Protein AF-A0A371J5F1-F1 (afdb_monomer_lite)

Foldseek 3Di:
DDDDDPPPPDDDDDDDDDPDPVVVVVVVVVVVVCVVCPPQPCPPDVDFPQNVLVCCLVVPVVVPHDPVSSVVSVCCCVPQPCVQRRRHRPSRDDPVSVVVSVVVVVVVVVVVD

Organism: NCBI:txid2020949

pLDDT: mean 80.45, std 16.7, range [37.47, 97.44]

Structure (mmCIF, N/CA/C/O backbone):
data_AF-A0A371J5F1-F1
#
_entry.id   AF-A0A371J5F1-F1
#
loop_
_atom_site.group_PDB
_atom_site.id
_atom_site.type_symbol
_atom_site.label_atom_id
_atom_site.label_alt_id
_atom_site.label_comp_id
_atom_site.label_asym_id
_atom_site.label_entity_id
_atom_site.label_seq_id
_atom_site.pdbx_PDB_ins_code
_atom_site.Cartn_x
_atom_site.Cartn_y
_atom_site.Cartn_z
_atom_site.occupancy
_atom_site.B_iso_or_equiv
_atom_site.auth_seq_id
_atom_site.auth_comp_id
_atom_site.auth_asym_id
_atom_site.auth_atom_id
_atom_site.pdbx_PDB_model_num
ATOM 1 N N . MET A 1 1 ? -18.152 26.440 -22.012 1.00 37.47 1 MET A N 1
ATOM 2 C CA . MET A 1 1 ? -17.496 25.583 -21.006 1.00 37.47 1 MET A CA 1
ATOM 3 C C . MET A 1 1 ? -16.525 24.686 -21.740 1.00 37.47 1 MET A C 1
ATOM 5 O O . MET A 1 1 ? -16.934 23.726 -22.381 1.00 37.47 1 MET A O 1
ATOM 9 N N . ASP A 1 2 ? -15.268 25.104 -21.724 1.00 39.53 2 ASP A N 1
ATOM 10 C CA . ASP A 1 2 ? -14.112 24.441 -22.309 1.00 39.53 2 ASP A CA 1
ATOM 11 C C . ASP A 1 2 ? -13.824 23.081 -21.668 1.00 39.53 2 ASP A C 1
ATOM 13 O O . ASP A 1 2 ? -13.670 22.977 -20.453 1.00 39.53 2 ASP A O 1
ATOM 17 N N . LEU A 1 3 ? -13.646 22.059 -22.505 1.00 44.03 3 LEU A N 1
ATOM 18 C CA . LEU A 1 3 ? -12.831 20.889 -22.186 1.00 44.03 3 LEU A CA 1
ATOM 19 C C . LEU A 1 3 ? -11.864 20.688 -23.357 1.00 44.03 3 LEU A C 1
ATOM 21 O O . LEU A 1 3 ? -12.248 20.268 -24.447 1.00 44.03 3 LEU A O 1
ATOM 25 N N . GLY A 1 4 ? -10.616 21.106 -23.136 1.00 42.94 4 GLY A N 1
ATOM 26 C CA . GLY A 1 4 ? -9.581 21.266 -24.151 1.00 42.94 4 GLY A CA 1
ATOM 27 C C . GLY A 1 4 ? -9.213 19.974 -24.880 1.00 42.94 4 GLY A C 1
ATOM 28 O O . GLY A 1 4 ? -8.826 18.972 -24.282 1.00 42.94 4 GLY A O 1
ATOM 29 N N . ILE A 1 5 ? -9.258 20.035 -26.209 1.00 50.25 5 ILE A N 1
ATOM 30 C CA . ILE A 1 5 ? -8.676 19.031 -27.096 1.00 50.25 5 ILE A CA 1
ATOM 31 C C . ILE A 1 5 ? -7.166 19.273 -27.105 1.00 50.25 5 ILE A C 1
ATOM 33 O O . ILE A 1 5 ? -6.676 20.188 -27.766 1.00 50.25 5 ILE A O 1
ATOM 37 N N . ILE A 1 6 ? -6.404 18.453 -26.382 1.00 50.75 6 ILE A N 1
ATOM 38 C CA . ILE A 1 6 ? -4.949 18.429 -26.539 1.00 50.75 6 ILE A CA 1
ATOM 39 C C . ILE A 1 6 ? -4.675 17.823 -27.920 1.00 50.75 6 ILE A C 1
ATOM 41 O O . ILE A 1 6 ? -4.682 16.606 -28.102 1.00 50.75 6 ILE A O 1
ATOM 45 N N . ALA A 1 7 ? -4.477 18.682 -28.917 1.00 50.38 7 ALA A N 1
ATOM 46 C CA . ALA A 1 7 ? -4.158 18.313 -30.289 1.00 50.38 7 ALA A CA 1
ATOM 47 C C . ALA A 1 7 ? -2.732 17.734 -30.396 1.00 50.38 7 ALA A C 1
ATOM 49 O O . ALA A 1 7 ? -1.850 18.309 -31.033 1.00 50.38 7 ALA A O 1
ATOM 50 N N . VAL A 1 8 ? -2.480 16.570 -29.794 1.00 54.94 8 VAL A N 1
ATOM 51 C CA . VAL A 1 8 ? -1.264 15.797 -30.066 1.00 54.94 8 VAL A CA 1
ATOM 52 C C . VAL A 1 8 ? -1.442 15.125 -31.426 1.00 54.94 8 VAL A C 1
ATOM 54 O O . VAL A 1 8 ? -1.982 14.023 -31.539 1.00 54.94 8 VAL A O 1
ATOM 57 N N . LYS A 1 9 ? -1.007 15.792 -32.500 1.00 55.66 9 LYS A N 1
ATOM 58 C CA . LYS A 1 9 ? -0.910 15.168 -33.829 1.00 55.66 9 LYS A CA 1
ATOM 59 C C . LYS A 1 9 ? 0.029 13.959 -33.727 1.00 55.66 9 LYS A C 1
ATOM 61 O O . LYS A 1 9 ? 1.226 14.116 -33.497 1.00 55.66 9 LYS A O 1
ATOM 66 N N . ARG A 1 10 ? -0.503 12.740 -33.887 1.00 57.19 10 ARG A N 1
ATOM 67 C CA . ARG A 1 10 ? 0.299 11.504 -33.896 1.00 57.19 10 ARG A CA 1
ATOM 68 C C . ARG A 1 10 ? 1.329 11.578 -35.026 1.00 57.19 10 ARG A C 1
ATOM 70 O O . ARG A 1 10 ? 0.968 11.559 -36.200 1.00 57.19 10 ARG A O 1
ATOM 77 N N . LYS A 1 11 ? 2.614 11.642 -34.680 1.00 59.03 11 LYS A N 1
ATOM 78 C CA . LYS A 1 11 ? 3.714 11.600 -35.649 1.00 59.03 11 LYS A CA 1
ATOM 79 C C . LYS A 1 11 ? 3.974 10.135 -36.015 1.00 59.03 11 LYS A C 1
ATOM 81 O O . LYS A 1 11 ? 4.490 9.382 -35.192 1.00 59.03 11 LYS A O 1
ATOM 86 N N . ARG A 1 12 ? 3.579 9.700 -37.219 1.00 56.19 12 ARG A N 1
ATOM 87 C CA . ARG A 1 12 ? 3.974 8.378 -37.740 1.00 56.19 12 ARG A CA 1
ATOM 88 C C . ARG A 1 12 ? 5.471 8.418 -38.045 1.00 56.19 12 ARG A C 1
ATOM 90 O O . ARG A 1 12 ? 5.911 9.243 -38.837 1.00 56.19 12 ARG A O 1
ATOM 97 N N . ILE A 1 13 ? 6.237 7.541 -37.407 1.00 62.38 13 ILE A N 1
ATOM 98 C CA . ILE A 1 13 ? 7.658 7.336 -37.694 1.00 62.38 13 ILE A CA 1
ATOM 99 C C . ILE A 1 13 ? 7.770 5.947 -38.319 1.00 62.38 13 ILE A C 1
ATOM 101 O O . ILE A 1 13 ? 7.522 4.950 -37.645 1.00 62.38 13 ILE A O 1
ATOM 105 N N . SER A 1 14 ? 8.099 5.880 -39.607 1.00 59.25 14 SER A N 1
ATOM 106 C CA . SER A 1 14 ? 8.407 4.633 -40.313 1.00 59.25 14 SER A CA 1
ATOM 107 C C . SER A 1 14 ? 9.920 4.441 -40.361 1.00 59.25 14 SER A C 1
ATOM 109 O O . SER A 1 14 ? 10.639 5.354 -40.763 1.00 59.25 14 SER A O 1
ATOM 111 N N . LYS A 1 15 ? 10.409 3.265 -39.956 1.00 68.31 15 LYS A N 1
ATOM 112 C CA . LYS A 1 15 ? 11.812 2.868 -40.135 1.00 68.31 15 LYS A CA 1
ATOM 113 C C . LYS A 1 15 ? 11.927 1.962 -41.363 1.00 68.31 15 LYS A C 1
ATOM 115 O O . LYS A 1 15 ? 11.125 1.046 -41.514 1.00 68.31 15 LYS A O 1
ATOM 120 N N . SER A 1 16 ? 12.920 2.213 -42.209 1.00 62.41 16 SER A N 1
ATOM 121 C CA . SER A 1 16 ? 13.259 1.421 -43.400 1.00 62.41 16 SER A CA 1
ATOM 122 C C . SER A 1 16 ? 14.764 1.126 -43.408 1.00 62.41 16 SER A C 1
ATOM 124 O O . SER A 1 16 ? 15.526 1.911 -42.849 1.00 62.41 16 SER A O 1
ATOM 126 N N . GLY A 1 17 ? 15.192 0.018 -44.026 1.00 71.31 17 GLY A N 1
ATOM 127 C CA . GLY A 1 17 ? 16.610 -0.388 -44.090 1.00 71.31 17 GLY A CA 1
ATOM 128 C C . GLY A 1 17 ? 16.947 -1.752 -43.470 1.00 71.31 17 GLY A C 1
ATOM 129 O O . GLY A 1 17 ? 18.104 -2.002 -43.155 1.00 71.31 17 GLY A O 1
ATOM 130 N N . PHE A 1 18 ? 15.960 -2.630 -43.267 1.00 71.62 18 PHE A N 1
ATOM 131 C CA . PHE A 1 18 ? 16.189 -3.999 -42.787 1.00 71.62 18 PHE A CA 1
ATOM 132 C C . PHE A 1 18 ? 16.624 -4.915 -43.941 1.00 71.62 18 PHE A C 1
ATOM 134 O O . PHE A 1 18 ? 16.059 -4.824 -45.030 1.00 71.62 18 PHE A O 1
ATOM 141 N N . LEU A 1 19 ? 17.599 -5.803 -43.699 1.00 72.69 19 LEU A N 1
ATOM 142 C CA . LEU A 1 19 ? 18.121 -6.730 -44.715 1.00 72.69 19 LEU A CA 1
ATOM 143 C C . LEU A 1 19 ? 17.075 -7.749 -45.182 1.00 72.69 19 LEU A C 1
ATOM 145 O O . LEU A 1 19 ? 17.077 -8.139 -46.348 1.00 72.69 19 LEU A O 1
ATOM 149 N N . THR A 1 20 ? 16.174 -8.176 -44.295 1.00 82.19 20 THR A N 1
ATOM 150 C CA . THR A 1 20 ? 15.131 -9.150 -44.629 1.00 82.19 20 THR A CA 1
ATOM 151 C C . THR A 1 20 ? 13.762 -8.750 -44.084 1.00 82.19 20 THR A C 1
ATOM 153 O O . THR A 1 20 ? 13.633 -8.011 -43.105 1.00 82.19 20 THR A O 1
ATOM 156 N N . LYS A 1 21 ? 12.702 -9.284 -44.707 1.00 78.81 21 LYS A N 1
ATOM 157 C CA . LYS A 1 21 ? 11.315 -9.105 -44.248 1.00 78.81 21 LYS A CA 1
ATOM 158 C C . LYS A 1 21 ? 11.117 -9.604 -42.807 1.00 78.81 21 LYS A C 1
ATOM 160 O O . LYS A 1 21 ? 10.434 -8.941 -42.035 1.00 78.81 21 LYS A O 1
ATOM 165 N N . LYS A 1 22 ? 11.763 -10.717 -42.433 1.00 80.50 22 LYS A N 1
ATOM 166 C CA . LYS A 1 22 ? 11.708 -11.277 -41.070 1.00 80.50 22 LYS A CA 1
ATOM 167 C C . LYS A 1 22 ? 12.307 -10.324 -40.037 1.00 80.50 22 LYS A C 1
ATOM 169 O O . LYS A 1 22 ? 11.714 -10.132 -38.982 1.00 80.50 22 LYS A O 1
ATOM 174 N N . ASP A 1 23 ? 13.423 -9.671 -40.354 1.00 74.88 23 ASP A N 1
ATOM 175 C CA . ASP A 1 23 ? 14.047 -8.707 -39.437 1.00 74.88 23 ASP A CA 1
ATOM 176 C C . ASP A 1 23 ? 13.163 -7.477 -39.212 1.00 74.88 23 ASP A C 1
ATOM 178 O O . ASP A 1 23 ? 13.096 -6.948 -38.103 1.00 74.88 23 ASP A O 1
ATOM 182 N N . CYS A 1 24 ? 12.435 -7.050 -40.249 1.00 79.50 24 CYS A N 1
ATOM 183 C CA . CYS A 1 24 ? 11.448 -5.978 -40.137 1.00 79.50 24 CYS A CA 1
ATOM 184 C C . CYS A 1 24 ? 10.304 -6.364 -39.185 1.00 79.50 24 CYS A C 1
ATOM 186 O O . CYS A 1 24 ? 9.947 -5.586 -38.300 1.00 79.50 24 CYS A O 1
ATOM 188 N N . GLU A 1 25 ? 9.766 -7.577 -39.325 1.00 81.38 25 GLU A N 1
ATOM 189 C CA . GLU A 1 25 ? 8.693 -8.098 -38.468 1.00 81.38 25 GLU A CA 1
ATOM 190 C C . GLU A 1 25 ? 9.154 -8.224 -37.006 1.00 81.38 25 GLU A C 1
ATOM 192 O O . GLU A 1 25 ? 8.467 -7.761 -36.093 1.00 81.38 25 GLU A O 1
ATOM 197 N N . VAL A 1 26 ? 10.358 -8.754 -36.770 1.00 82.31 26 VAL A N 1
ATOM 198 C CA . VAL A 1 26 ? 10.946 -8.849 -35.424 1.00 82.31 26 VAL A CA 1
ATOM 199 C C . VAL A 1 26 ? 11.155 -7.461 -34.815 1.00 82.31 26 VAL A C 1
ATOM 201 O O . VAL A 1 26 ? 10.746 -7.219 -33.677 1.00 82.31 26 VAL A O 1
ATOM 204 N N . ALA A 1 27 ? 11.727 -6.518 -35.566 1.00 78.69 27 ALA A N 1
ATOM 205 C CA . ALA A 1 27 ? 11.931 -5.148 -35.102 1.00 78.69 27 ALA A CA 1
ATOM 206 C C . ALA A 1 27 ? 10.604 -4.413 -34.841 1.00 78.69 27 ALA A C 1
ATOM 208 O O . ALA A 1 27 ? 10.518 -3.603 -33.912 1.00 78.69 27 ALA A O 1
ATOM 209 N N . GLN A 1 28 ? 9.557 -4.699 -35.620 1.00 76.75 28 GLN A N 1
ATOM 210 C CA . GLN A 1 28 ? 8.211 -4.166 -35.411 1.00 76.75 28 GLN A CA 1
ATOM 211 C C . GLN A 1 28 ? 7.615 -4.676 -34.096 1.00 76.75 28 GLN A C 1
ATOM 213 O O . GLN A 1 28 ? 7.171 -3.866 -33.277 1.00 76.75 28 GLN A O 1
ATOM 218 N N . VAL A 1 29 ? 7.656 -5.990 -33.861 1.00 80.31 29 VAL A N 1
ATOM 219 C CA . VAL A 1 29 ? 7.176 -6.612 -32.616 1.00 80.31 29 VAL A CA 1
ATOM 220 C C . VAL A 1 29 ? 7.958 -6.082 -31.415 1.00 80.31 29 VAL A C 1
ATOM 222 O O . VAL A 1 29 ? 7.359 -5.642 -30.436 1.00 80.31 29 VAL A O 1
ATOM 225 N N . GLN A 1 30 ? 9.286 -6.019 -31.505 1.00 77.38 30 GLN A N 1
ATOM 226 C CA . GLN A 1 30 ? 10.127 -5.450 -30.450 1.00 77.38 30 GLN A CA 1
ATOM 227 C C . GLN A 1 30 ? 9.827 -3.969 -30.204 1.00 77.38 30 GLN A C 1
ATOM 229 O O . GLN A 1 30 ? 9.831 -3.529 -29.060 1.00 77.38 30 GLN A O 1
ATOM 234 N N . THR A 1 31 ? 9.548 -3.177 -31.242 1.00 73.31 31 THR A N 1
ATOM 235 C CA . THR A 1 31 ? 9.193 -1.756 -31.088 1.00 73.31 31 THR A CA 1
ATOM 236 C C . THR A 1 31 ? 7.835 -1.589 -30.412 1.00 73.31 31 THR A C 1
ATOM 238 O O . THR A 1 31 ? 7.698 -0.709 -29.568 1.00 73.31 31 THR A O 1
ATOM 241 N N . LEU A 1 32 ? 6.855 -2.440 -30.730 1.00 72.50 32 LEU A N 1
ATOM 242 C CA . LEU A 1 32 ? 5.549 -2.483 -30.061 1.00 72.50 32 LEU A CA 1
ATOM 243 C C . LEU A 1 32 ? 5.689 -2.870 -28.588 1.00 72.50 32 LEU A C 1
ATOM 245 O O . LEU A 1 32 ? 5.159 -2.179 -27.722 1.00 72.50 32 LEU A O 1
ATOM 249 N N . VAL A 1 33 ? 6.459 -3.920 -28.298 1.00 74.25 33 VAL A N 1
ATOM 250 C CA . VAL A 1 33 ? 6.777 -4.344 -26.928 1.00 74.25 33 VAL A CA 1
ATOM 251 C C . VAL A 1 33 ? 7.469 -3.209 -26.177 1.00 74.25 33 VAL A C 1
ATOM 253 O O . VAL A 1 33 ? 6.996 -2.791 -25.128 1.00 74.25 33 VAL A O 1
ATOM 256 N N . ASN A 1 34 ? 8.520 -2.620 -26.747 1.00 65.38 34 ASN A N 1
ATOM 257 C CA . ASN A 1 34 ? 9.222 -1.490 -26.149 1.00 65.38 34 ASN A CA 1
ATOM 258 C C . ASN A 1 34 ? 8.343 -0.243 -26.016 1.00 65.38 34 ASN A C 1
ATOM 260 O O . ASN A 1 34 ? 8.543 0.508 -25.079 1.00 65.38 34 ASN A O 1
ATOM 264 N N . TYR A 1 35 ? 7.387 0.014 -26.912 1.00 66.12 35 TYR A N 1
ATOM 265 C CA . TYR A 1 35 ? 6.431 1.118 -26.779 1.00 66.12 35 TYR A CA 1
ATOM 266 C C . TYR A 1 35 ? 5.468 0.883 -25.614 1.00 66.12 35 TYR A C 1
ATOM 268 O O . TYR A 1 35 ? 5.269 1.780 -24.803 1.00 66.12 35 TYR A O 1
ATOM 276 N N . ASN A 1 36 ? 4.949 -0.338 -25.488 1.00 64.69 36 ASN A N 1
ATOM 277 C CA . ASN A 1 36 ? 4.094 -0.741 -24.373 1.00 64.69 36 ASN A CA 1
ATOM 278 C C . ASN A 1 36 ? 4.852 -0.750 -23.033 1.00 64.69 36 ASN A C 1
ATOM 280 O O . ASN A 1 36 ? 4.253 -0.531 -21.984 1.00 64.69 36 ASN A O 1
ATOM 284 N N . LEU A 1 37 ? 6.166 -0.992 -23.066 1.00 62.88 37 LEU A N 1
ATOM 285 C CA . LEU A 1 37 ? 7.053 -0.978 -21.899 1.00 62.88 37 LEU A CA 1
ATOM 286 C C . LEU A 1 37 ? 7.718 0.391 -21.649 1.00 62.88 37 LEU A C 1
ATOM 288 O O . LEU A 1 37 ? 8.286 0.610 -20.577 1.00 62.88 37 LEU A O 1
ATOM 292 N N . ARG A 1 38 ? 7.688 1.323 -22.612 1.00 45.72 38 ARG A N 1
ATOM 293 C CA . ARG A 1 38 ? 8.371 2.627 -22.537 1.00 45.72 38 ARG A CA 1
ATOM 294 C C . ARG A 1 38 ? 7.733 3.460 -21.432 1.00 45.72 38 ARG A C 1
ATOM 296 O O . ARG A 1 38 ? 6.560 3.803 -21.499 1.00 45.72 38 ARG A O 1
ATOM 303 N N . GLY A 1 39 ? 8.541 3.794 -20.428 1.00 54.34 39 GLY A N 1
ATOM 304 C CA . GLY A 1 39 ? 8.111 4.484 -19.208 1.00 54.34 39 GLY A CA 1
ATOM 305 C C . GLY A 1 39 ? 8.090 3.587 -17.969 1.00 54.34 39 GLY A C 1
ATOM 306 O O . GLY A 1 39 ? 8.040 4.104 -16.858 1.00 54.34 39 GLY A O 1
ATOM 307 N N . ILE A 1 40 ? 8.205 2.265 -18.130 1.00 52.62 40 ILE A N 1
ATOM 308 C CA . ILE A 1 40 ? 8.278 1.319 -17.016 1.00 52.62 40 ILE A CA 1
ATOM 309 C C . ILE A 1 40 ? 9.717 0.806 -16.920 1.00 52.62 40 ILE A C 1
ATOM 311 O O . ILE A 1 40 ? 10.066 -0.244 -17.459 1.00 52.62 40 ILE A O 1
ATOM 315 N N . VAL A 1 41 ? 10.582 1.554 -16.230 1.00 51.38 41 VAL A N 1
ATOM 316 C CA . VAL A 1 41 ? 11.869 1.015 -15.764 1.00 51.38 41 VAL A CA 1
ATOM 317 C C . VAL A 1 41 ? 11.542 -0.023 -14.690 1.00 51.38 41 VAL A C 1
ATOM 319 O O . V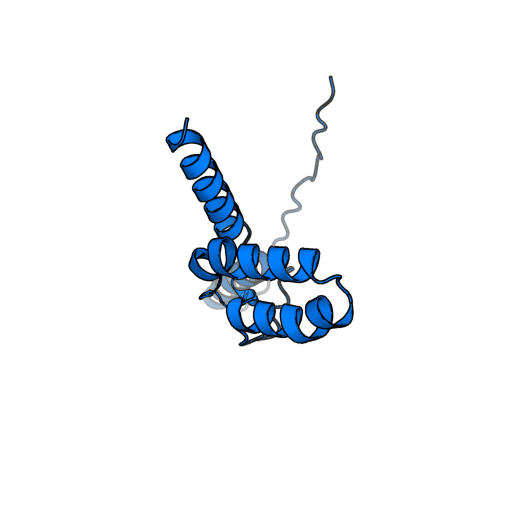AL A 1 41 ? 11.463 0.291 -13.505 1.00 51.38 41 VAL A O 1
ATOM 322 N N . ARG A 1 42 ? 11.276 -1.267 -15.097 1.00 53.88 42 ARG A N 1
ATOM 323 C CA . ARG A 1 42 ? 11.118 -2.379 -14.157 1.00 53.88 42 ARG A CA 1
ATOM 324 C C . ARG A 1 42 ? 12.508 -2.790 -13.693 1.00 53.88 42 ARG A C 1
ATOM 326 O O . ARG A 1 42 ? 13.116 -3.688 -14.257 1.00 53.88 42 ARG A O 1
ATOM 333 N N . LYS A 1 43 ? 13.027 -2.110 -12.671 1.00 56.28 43 LYS A N 1
ATOM 334 C CA . LYS A 1 43 ? 14.044 -2.725 -11.813 1.00 56.28 43 LYS A CA 1
ATOM 335 C C . LYS A 1 43 ? 13.367 -3.932 -11.183 1.00 56.28 43 LYS A C 1
ATOM 337 O O . LYS A 1 43 ? 12.338 -3.724 -10.553 1.00 56.28 43 LYS A O 1
ATOM 342 N N . ASP A 1 44 ? 13.865 -5.148 -11.384 1.00 55.97 44 ASP A N 1
ATOM 343 C CA . ASP A 1 44 ? 13.276 -6.350 -10.785 1.00 55.97 44 ASP A CA 1
ATOM 344 C C . ASP A 1 44 ? 13.303 -6.242 -9.253 1.00 55.97 44 ASP A C 1
ATOM 346 O O . ASP A 1 44 ? 14.287 -6.549 -8.586 1.00 55.97 44 ASP A O 1
ATOM 350 N N . CYS A 1 45 ? 12.208 -5.744 -8.683 1.00 62.41 45 CYS A N 1
ATOM 351 C CA . CYS A 1 45 ? 11.962 -5.701 -7.255 1.00 62.41 45 CYS A CA 1
ATOM 352 C C . CYS A 1 45 ? 11.091 -6.919 -6.960 1.00 62.41 45 CYS A C 1
ATOM 354 O O . CYS A 1 45 ? 9.893 -6.931 -7.248 1.00 62.41 45 CYS A O 1
ATOM 356 N N . ASN A 1 4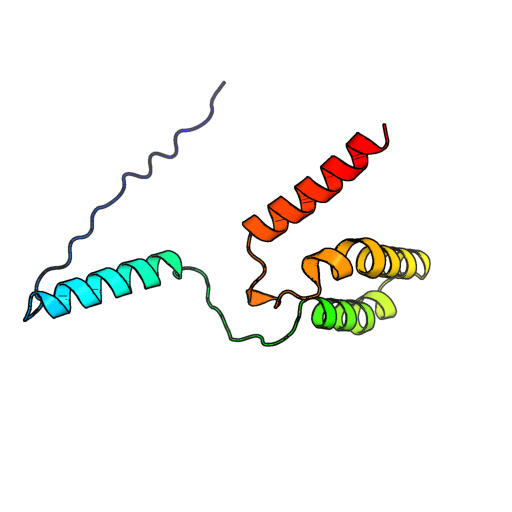6 ? 11.716 -7.965 -6.422 1.00 79.56 46 ASN A N 1
ATOM 357 C CA . ASN A 1 46 ? 11.059 -9.237 -6.118 1.00 79.56 46 ASN A CA 1
ATOM 358 C C . ASN A 1 46 ? 10.208 -9.208 -4.838 1.00 79.56 46 ASN A C 1
ATOM 360 O O . ASN A 1 46 ? 9.663 -10.238 -4.456 1.00 79.56 46 ASN A O 1
ATOM 364 N N . ILE A 1 47 ? 10.071 -8.049 -4.192 1.00 89.81 47 ILE A N 1
ATOM 365 C CA . ILE A 1 47 ? 9.265 -7.898 -2.980 1.00 89.81 47 ILE A CA 1
ATOM 366 C C . ILE A 1 47 ? 7.768 -7.934 -3.299 1.00 89.81 47 ILE A C 1
ATOM 368 O O . ILE A 1 47 ? 7.294 -7.329 -4.275 1.00 89.81 47 ILE A O 1
ATOM 372 N N . THR A 1 48 ? 7.010 -8.649 -2.469 1.00 92.00 48 THR A N 1
ATOM 373 C CA . THR A 1 48 ? 5.550 -8.577 -2.522 1.00 92.00 48 THR A CA 1
ATOM 374 C C . THR A 1 48 ? 5.073 -7.262 -1.920 1.00 92.00 48 THR A C 1
ATOM 376 O O . THR A 1 48 ? 5.785 -6.597 -1.163 1.00 92.00 48 THR A O 1
ATOM 379 N N . PHE A 1 49 ? 3.858 -6.856 -2.272 1.00 92.69 49 PHE A N 1
ATOM 380 C CA . PHE A 1 49 ? 3.270 -5.661 -1.689 1.00 92.69 49 PHE A CA 1
ATOM 381 C C . PHE A 1 49 ? 2.986 -5.841 -0.197 1.00 92.69 49 PHE A C 1
ATOM 383 O O . PHE A 1 49 ? 3.112 -4.881 0.555 1.00 92.69 49 PHE A O 1
ATOM 390 N N . SER A 1 50 ? 2.665 -7.063 0.244 1.00 93.88 50 SER A N 1
ATOM 391 C CA . SER A 1 50 ? 2.534 -7.368 1.671 1.00 93.88 50 SER A CA 1
ATOM 392 C C . SER A 1 50 ? 3.836 -7.095 2.422 1.00 93.88 50 SER A C 1
ATOM 394 O O . SER A 1 50 ? 3.817 -6.321 3.376 1.00 93.88 50 SER A O 1
ATOM 396 N N . ASP A 1 51 ? 4.953 -7.660 1.953 1.00 92.69 51 ASP A N 1
ATOM 397 C CA . ASP A 1 51 ? 6.260 -7.500 2.609 1.00 92.69 51 ASP A CA 1
ATOM 398 C C . ASP A 1 51 ? 6.684 -6.028 2.642 1.00 92.69 51 ASP A C 1
ATOM 400 O O . ASP A 1 51 ? 7.200 -5.532 3.640 1.00 92.69 51 ASP A O 1
ATOM 404 N N . TYR A 1 52 ? 6.413 -5.298 1.557 1.00 93.94 52 TYR A N 1
ATOM 405 C CA . TYR A 1 52 ? 6.664 -3.862 1.501 1.00 93.94 52 TYR A CA 1
ATOM 406 C C . TYR A 1 52 ? 5.889 -3.090 2.579 1.00 93.94 52 TYR A C 1
ATOM 408 O O . TYR A 1 52 ? 6.451 -2.209 3.230 1.00 93.94 52 TYR A O 1
ATOM 416 N N . LEU A 1 53 ? 4.604 -3.403 2.768 1.00 94.88 53 LEU A N 1
ATOM 417 C CA . LEU A 1 53 ? 3.764 -2.733 3.762 1.00 94.88 53 LEU A CA 1
ATOM 418 C C . LEU A 1 53 ? 4.211 -3.037 5.191 1.00 94.88 53 LEU A C 1
ATOM 420 O O . LEU A 1 53 ? 4.106 -2.155 6.041 1.00 94.88 53 LEU A O 1
ATOM 424 N N . ASP A 1 54 ? 4.726 -4.238 5.446 1.00 94.56 54 ASP A N 1
ATOM 425 C CA . ASP A 1 54 ? 5.279 -4.603 6.752 1.00 94.56 54 ASP A CA 1
ATOM 426 C C . ASP A 1 54 ? 6.550 -3.804 7.053 1.00 94.56 54 ASP A C 1
ATOM 428 O O . ASP A 1 54 ? 6.639 -3.167 8.102 1.00 94.56 54 ASP A O 1
ATOM 432 N N . ILE A 1 55 ? 7.466 -3.703 6.084 1.00 94.62 55 ILE A N 1
ATOM 433 C CA . ILE A 1 55 ? 8.670 -2.865 6.206 1.00 94.62 55 ILE A CA 1
ATOM 434 C C . ILE A 1 55 ? 8.292 -1.393 6.427 1.00 94.62 55 ILE A C 1
ATOM 436 O O . ILE A 1 55 ? 8.852 -0.733 7.300 1.00 94.62 55 ILE A O 1
ATOM 440 N N . LEU A 1 56 ? 7.324 -0.868 5.667 1.00 94.00 56 LEU A N 1
ATOM 441 C CA . LEU A 1 56 ? 6.828 0.502 5.836 1.00 94.00 56 LEU A CA 1
ATOM 442 C C . LEU A 1 56 ? 6.258 0.712 7.244 1.00 94.00 56 LEU A C 1
ATOM 444 O O . LEU A 1 56 ? 6.517 1.737 7.881 1.00 94.00 56 LEU A O 1
ATOM 448 N N . TYR A 1 57 ? 5.469 -0.244 7.725 1.00 95.56 57 TYR A N 1
ATOM 449 C CA . TYR A 1 57 ? 4.850 -0.154 9.035 1.00 95.56 57 TYR A CA 1
ATOM 450 C C . TYR A 1 57 ? 5.909 -0.146 10.145 1.00 95.56 57 TYR A C 1
ATOM 452 O O . TYR A 1 57 ? 5.904 0.743 10.998 1.00 95.56 57 TYR A O 1
ATOM 460 N N . GLU A 1 58 ? 6.864 -1.069 10.091 1.00 95.94 58 GLU A N 1
ATOM 461 C CA . GLU A 1 58 ? 7.930 -1.180 11.087 1.00 95.94 58 GLU A CA 1
ATOM 462 C C . GLU A 1 58 ? 8.889 0.012 11.065 1.00 95.94 58 GLU A C 1
ATOM 464 O O . GLU A 1 58 ? 9.180 0.602 12.105 1.00 95.94 58 GLU A O 1
ATOM 469 N N . GLN A 1 59 ? 9.377 0.402 9.887 1.00 94.88 59 GLN A N 1
ATOM 470 C CA . GLN A 1 59 ? 10.431 1.411 9.783 1.00 94.88 59 GLN A CA 1
ATOM 471 C C . GLN A 1 59 ? 9.901 2.838 9.891 1.00 94.88 59 GLN A C 1
ATOM 473 O O . GLN A 1 59 ? 10.573 3.704 10.455 1.00 94.88 59 GLN A O 1
ATOM 478 N N . TYR A 1 60 ? 8.711 3.104 9.350 1.00 94.75 60 TYR A N 1
ATOM 479 C CA . TYR A 1 60 ? 8.155 4.452 9.307 1.00 94.75 60 TYR A CA 1
ATOM 480 C C . TYR A 1 60 ? 7.027 4.642 10.319 1.00 94.75 60 TYR A C 1
ATOM 482 O O . TYR A 1 60 ? 7.094 5.562 11.136 1.00 94.75 60 TYR A O 1
ATOM 490 N N . VAL A 1 61 ? 6.000 3.790 10.298 1.00 95.88 61 VAL A N 1
ATOM 491 C CA . VAL A 1 61 ? 4.786 4.027 11.096 1.00 95.88 61 VAL A CA 1
ATOM 492 C C . VAL A 1 61 ? 5.073 3.912 12.594 1.00 95.88 61 VAL A C 1
ATOM 494 O O . VAL A 1 61 ? 4.698 4.816 13.342 1.00 95.88 61 VAL A O 1
ATOM 497 N N . LEU A 1 62 ? 5.785 2.872 13.038 1.00 94.81 62 LEU A N 1
ATOM 498 C CA . LEU A 1 62 ? 6.113 2.703 14.460 1.00 94.81 62 LEU A CA 1
ATOM 499 C C . LEU A 1 62 ? 7.001 3.827 15.010 1.00 94.81 62 LEU A C 1
ATOM 501 O O . LEU A 1 62 ? 6.803 4.261 16.142 1.00 94.81 62 LEU A O 1
ATOM 505 N N . ASN A 1 63 ? 7.934 4.330 14.200 1.00 95.25 63 ASN A N 1
ATOM 506 C CA . ASN A 1 63 ? 8.916 5.320 14.643 1.00 95.25 63 ASN A CA 1
ATOM 507 C C . ASN A 1 63 ? 8.403 6.766 14.590 1.00 95.25 63 ASN A C 1
ATOM 509 O O . ASN A 1 63 ? 8.878 7.606 15.348 1.00 95.25 63 ASN A O 1
ATOM 513 N N . ASN A 1 64 ? 7.452 7.074 13.700 1.00 95.69 64 ASN A N 1
ATOM 514 C CA . ASN A 1 64 ? 7.067 8.462 13.408 1.00 95.69 64 ASN A CA 1
ATOM 515 C C . ASN A 1 64 ? 5.614 8.801 13.771 1.00 95.69 64 ASN A C 1
ATOM 517 O O . ASN A 1 64 ? 5.266 9.977 13.854 1.00 95.69 64 ASN A O 1
ATOM 521 N N . CYS A 1 65 ? 4.739 7.807 13.956 1.00 96.12 65 CYS A N 1
ATOM 522 C CA . CYS A 1 65 ? 3.310 8.048 14.169 1.00 96.12 65 CYS A CA 1
ATOM 523 C C . CYS A 1 65 ? 2.887 7.805 15.622 1.00 96.12 65 CYS A C 1
ATOM 525 O O . CYS A 1 65 ? 3.357 6.880 16.274 1.00 96.12 65 CYS A O 1
ATOM 527 N N . ALA A 1 66 ? 1.914 8.583 16.111 1.00 96.62 66 ALA A N 1
ATOM 528 C CA . ALA A 1 66 ? 1.274 8.336 17.403 1.00 96.62 66 ALA A CA 1
ATOM 529 C C . ALA A 1 66 ? 0.478 7.017 17.405 1.00 96.62 66 ALA A C 1
ATOM 531 O O . ALA A 1 66 ? -0.054 6.604 16.372 1.00 96.62 66 ALA A O 1
ATOM 532 N N . TYR A 1 67 ? 0.307 6.402 18.580 1.00 96.00 67 TYR A N 1
ATOM 533 C CA . TYR A 1 67 ? -0.298 5.070 18.741 1.00 96.00 67 TYR A CA 1
ATOM 534 C C . TYR A 1 67 ? -1.640 4.879 18.012 1.00 96.00 67 TYR A C 1
ATOM 536 O O . TYR A 1 67 ? -1.851 3.876 17.333 1.00 96.00 67 TYR A O 1
ATOM 544 N N . ARG A 1 68 ? -2.548 5.861 18.088 1.00 96.56 68 ARG A N 1
ATOM 545 C CA . ARG A 1 68 ? -3.845 5.785 17.392 1.00 96.56 68 ARG A CA 1
ATOM 546 C C . ARG A 1 68 ? -3.679 5.713 15.873 1.00 96.56 68 ARG A C 1
ATOM 548 O O . ARG A 1 68 ? -4.368 4.946 15.209 1.00 96.56 68 ARG A O 1
ATOM 555 N N . THR A 1 69 ? -2.746 6.488 15.334 1.00 95.94 69 THR A N 1
ATOM 556 C CA . THR A 1 69 ? -2.416 6.470 13.910 1.00 95.94 69 THR A CA 1
ATOM 557 C C . THR A 1 69 ? -1.801 5.129 13.526 1.00 95.94 69 THR A C 1
ATOM 559 O O . THR A 1 69 ? -2.237 4.546 12.539 1.00 95.94 69 THR A O 1
ATOM 562 N N . GLN A 1 70 ? -0.887 4.585 14.339 1.00 96.75 70 GLN A N 1
ATOM 563 C CA . GLN A 1 70 ? -0.321 3.247 14.123 1.00 96.75 70 GLN A CA 1
ATOM 564 C C . GLN A 1 70 ? -1.427 2.184 14.027 1.00 96.75 70 GLN A C 1
ATOM 566 O O . GLN A 1 70 ? -1.515 1.471 13.031 1.00 96.75 70 GLN A O 1
ATOM 571 N N . LYS A 1 71 ? -2.356 2.152 14.993 1.00 97.44 71 LYS A N 1
ATOM 572 C CA . LYS A 1 71 ? -3.485 1.205 14.990 1.00 97.44 71 LYS A CA 1
ATOM 573 C C . LYS A 1 71 ? -4.400 1.353 13.774 1.00 97.44 71 LYS A C 1
ATOM 575 O O . LYS A 1 71 ? -4.859 0.350 13.228 1.00 97.44 71 LYS A O 1
ATOM 580 N N . ASN A 1 72 ? -4.631 2.582 13.316 1.00 96.56 72 ASN A N 1
ATOM 581 C CA . ASN A 1 72 ? -5.389 2.821 12.090 1.00 96.56 72 ASN A CA 1
ATOM 582 C C . ASN A 1 72 ? -4.657 2.271 10.859 1.00 96.56 72 ASN A C 1
ATOM 584 O O . ASN A 1 72 ? -5.277 1.569 10.062 1.00 96.56 72 ASN A O 1
ATOM 588 N N . TYR A 1 73 ? -3.353 2.534 10.725 1.00 96.38 73 TYR A N 1
ATOM 589 C CA . TYR A 1 73 ? -2.536 1.965 9.647 1.00 96.38 73 TYR A CA 1
ATOM 590 C C . TYR A 1 73 ? -2.571 0.433 9.668 1.00 96.38 73 TYR A C 1
ATOM 592 O O . TYR A 1 73 ? -2.846 -0.175 8.636 1.00 96.38 73 TYR A O 1
ATOM 600 N N . GLU A 1 74 ? -2.370 -0.185 10.835 1.00 96.31 74 GLU A N 1
ATOM 601 C CA . GLU A 1 74 ? -2.409 -1.642 11.016 1.00 96.31 74 GLU A CA 1
ATOM 602 C C . GLU A 1 74 ? -3.742 -2.226 10.527 1.00 96.31 74 GLU A C 1
ATOM 604 O O . GLU A 1 74 ? -3.773 -3.168 9.731 1.00 96.31 74 GLU A O 1
ATOM 609 N N . SER A 1 75 ? -4.853 -1.627 10.965 1.00 96.94 75 SER A N 1
ATOM 610 C CA . SER A 1 75 ? -6.200 -2.056 10.591 1.00 96.94 75 SER A CA 1
ATOM 611 C C . SER A 1 75 ? -6.439 -1.925 9.085 1.00 96.94 75 SER A C 1
ATOM 613 O O . SER A 1 75 ? -6.877 -2.881 8.441 1.00 96.94 75 SER A O 1
ATOM 615 N N . ILE A 1 76 ? -6.082 -0.783 8.489 1.00 95.25 76 ILE A N 1
ATOM 616 C CA . ILE A 1 76 ? -6.240 -0.542 7.048 1.00 95.25 76 ILE A CA 1
ATOM 617 C C . ILE A 1 76 ? -5.418 -1.551 6.237 1.00 95.25 76 ILE A C 1
ATOM 619 O O . ILE A 1 76 ? -5.942 -2.171 5.305 1.00 95.25 76 ILE A O 1
ATOM 623 N N . ILE A 1 77 ? -4.155 -1.761 6.608 1.00 95.69 77 ILE A N 1
ATOM 624 C CA . ILE A 1 77 ? -3.258 -2.697 5.924 1.00 95.69 77 ILE A CA 1
ATOM 625 C C . ILE A 1 77 ? -3.816 -4.121 6.008 1.00 95.69 77 ILE A C 1
ATOM 627 O O . ILE A 1 77 ? -3.968 -4.776 4.975 1.00 95.69 77 ILE A O 1
ATOM 631 N N . ARG A 1 78 ? -4.174 -4.586 7.209 1.00 96.00 78 ARG A N 1
ATOM 632 C CA . ARG A 1 78 ? -4.626 -5.964 7.449 1.00 96.00 78 ARG A CA 1
ATOM 633 C C . ARG A 1 78 ? -5.994 -6.263 6.842 1.00 96.00 78 ARG A C 1
ATOM 635 O O . ARG A 1 78 ? -6.179 -7.325 6.259 1.00 96.00 78 ARG A O 1
ATOM 642 N N . VAL A 1 79 ? -6.954 -5.354 7.001 1.00 94.56 79 VAL A N 1
ATOM 643 C CA . VAL A 1 79 ? -8.360 -5.595 6.633 1.00 94.56 79 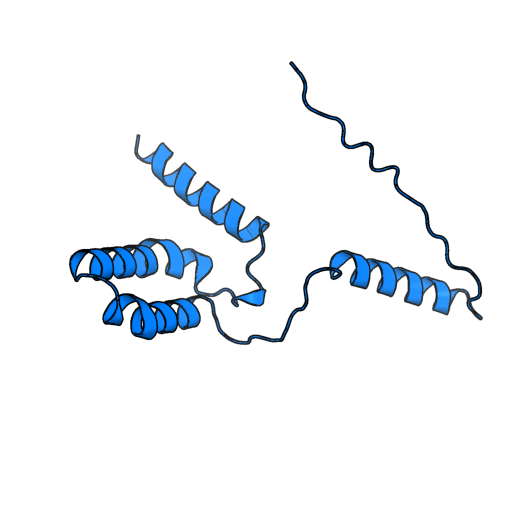VAL A CA 1
ATOM 644 C C . VAL A 1 79 ? -8.629 -5.225 5.180 1.00 94.56 79 VAL A C 1
ATOM 646 O O . VAL A 1 79 ? -9.395 -5.904 4.493 1.00 94.56 79 VAL A O 1
ATOM 649 N N . HIS A 1 80 ? -8.025 -4.142 4.687 1.00 92.62 80 HIS A N 1
ATOM 650 C CA . HIS A 1 80 ? -8.378 -3.612 3.375 1.00 92.62 80 HIS A CA 1
ATOM 651 C C . HIS A 1 80 ? -7.363 -3.954 2.303 1.00 92.62 80 HIS A C 1
ATOM 653 O O . HIS A 1 80 ? -7.791 -4.368 1.228 1.00 92.62 80 HIS A O 1
ATOM 659 N N . ILE A 1 81 ? -6.071 -3.779 2.577 1.00 93.69 81 ILE A N 1
ATOM 660 C CA . ILE A 1 81 ? -5.039 -3.802 1.537 1.00 93.69 81 ILE A CA 1
ATOM 661 C C . ILE A 1 81 ? -4.508 -5.218 1.305 1.00 93.69 81 ILE A C 1
ATOM 663 O O . ILE A 1 81 ? -4.617 -5.730 0.191 1.00 93.69 81 ILE A O 1
ATOM 667 N N . LYS A 1 82 ? -3.972 -5.872 2.343 1.00 93.50 82 LYS A N 1
ATOM 668 C CA . LYS A 1 82 ? -3.335 -7.195 2.231 1.00 93.50 82 LYS A CA 1
ATOM 669 C C . LYS A 1 82 ? -4.226 -8.270 1.593 1.00 93.50 82 LYS A C 1
ATOM 671 O O . LYS A 1 82 ? -3.718 -8.960 0.714 1.00 93.50 82 LYS A O 1
ATOM 676 N N . PRO A 1 83 ? -5.527 -8.394 1.927 1.00 92.81 83 PRO A N 1
ATOM 677 C CA . PRO A 1 83 ? -6.361 -9.462 1.374 1.00 92.81 83 PRO A CA 1
ATOM 678 C C . PRO A 1 83 ? -6.544 -9.390 -0.145 1.00 92.81 83 PRO A C 1
ATOM 680 O O . PRO A 1 83 ? -6.744 -10.415 -0.784 1.00 92.81 83 PRO A O 1
ATOM 683 N N . LEU A 1 84 ? -6.485 -8.186 -0.722 1.00 90.69 84 LEU A N 1
ATOM 684 C CA . LEU A 1 84 ? -6.746 -7.966 -2.145 1.00 90.69 84 LEU A CA 1
ATOM 685 C C . LEU A 1 84 ? -5.465 -7.704 -2.933 1.00 90.69 84 LEU A C 1
ATOM 687 O O . LEU A 1 84 ? -5.326 -8.186 -4.049 1.00 90.69 84 LEU A O 1
ATOM 691 N N . LEU A 1 85 ? -4.529 -6.939 -2.368 1.00 92.75 85 LEU A N 1
ATOM 692 C CA . LEU A 1 85 ? -3.330 -6.477 -3.067 1.00 92.75 85 LEU A CA 1
ATOM 693 C C . LEU A 1 85 ? -2.037 -7.124 -2.555 1.00 92.75 85 LEU A C 1
ATOM 695 O O . LEU A 1 85 ? -1.012 -7.022 -3.221 1.00 92.75 85 LEU A O 1
ATOM 699 N N . GLY A 1 86 ? -2.058 -7.802 -1.404 1.00 89.12 86 GLY A N 1
ATOM 700 C CA . GLY A 1 86 ? -0.843 -8.278 -0.732 1.00 89.12 86 GLY A CA 1
ATOM 701 C C . GLY A 1 86 ? -0.043 -9.312 -1.527 1.00 89.12 86 GLY A C 1
ATOM 702 O O . GLY A 1 86 ? 1.184 -9.283 -1.491 1.00 89.12 86 GLY A O 1
ATOM 703 N N . MET A 1 87 ? -0.726 -10.179 -2.283 1.00 90.00 87 MET A N 1
ATOM 704 C CA . MET A 1 87 ? -0.097 -11.237 -3.091 1.00 90.00 87 MET A CA 1
ATOM 705 C C . MET A 1 87 ? 0.596 -10.703 -4.352 1.00 90.00 87 MET A C 1
ATOM 707 O O . MET A 1 87 ? 1.423 -11.392 -4.953 1.00 90.00 87 MET A O 1
ATOM 711 N N . TYR A 1 88 ? 0.264 -9.485 -4.785 1.00 91.44 88 TYR A N 1
ATOM 712 C CA . TYR A 1 88 ? 0.891 -8.897 -5.959 1.00 91.44 88 TYR A CA 1
ATOM 713 C C . TYR A 1 88 ? 2.320 -8.479 -5.627 1.00 91.44 88 TYR A C 1
ATOM 715 O O . TYR A 1 88 ? 2.605 -7.923 -4.567 1.00 91.44 88 TYR A O 1
ATOM 723 N N . ARG A 1 89 ? 3.235 -8.697 -6.572 1.00 90.44 89 ARG A N 1
ATOM 724 C CA . ARG A 1 89 ? 4.550 -8.051 -6.516 1.00 90.44 89 ARG A CA 1
ATOM 725 C C . ARG A 1 89 ? 4.371 -6.549 -6.658 1.00 90.44 89 ARG A C 1
ATOM 727 O O . ARG A 1 89 ? 3.548 -6.120 -7.467 1.00 90.44 89 ARG A O 1
ATOM 734 N N . LEU A 1 90 ? 5.184 -5.768 -5.951 1.00 85.38 90 LEU A N 1
ATOM 735 C CA . LEU A 1 90 ? 5.097 -4.304 -5.980 1.00 85.38 90 LEU A CA 1
ATOM 736 C C . LEU A 1 90 ? 5.132 -3.762 -7.423 1.00 85.38 90 LEU A C 1
ATOM 738 O O . LEU A 1 90 ? 4.306 -2.946 -7.818 1.00 85.38 90 LEU A O 1
ATOM 742 N N . ASN A 1 91 ? 6.012 -4.322 -8.253 1.00 84.00 91 ASN A N 1
ATOM 743 C CA . ASN A 1 91 ? 6.177 -3.948 -9.663 1.00 84.00 91 ASN A CA 1
ATOM 744 C C . ASN A 1 91 ? 5.052 -4.412 -10.598 1.00 84.00 91 ASN A C 1
ATOM 746 O O . ASN A 1 91 ? 5.008 -4.020 -11.771 1.00 84.00 91 ASN A O 1
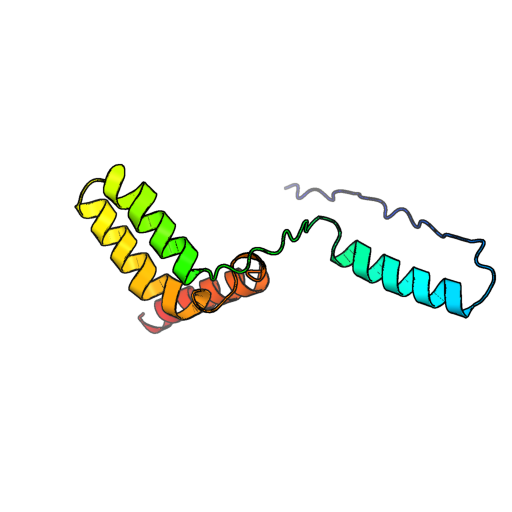ATOM 750 N N . ASN A 1 92 ? 4.185 -5.297 -10.115 1.00 86.50 92 ASN A N 1
ATOM 751 C CA . ASN A 1 92 ? 3.084 -5.872 -10.877 1.00 86.50 92 ASN A CA 1
ATOM 752 C C . ASN A 1 92 ? 1.749 -5.196 -10.561 1.00 86.50 92 ASN A C 1
ATOM 754 O O . ASN A 1 92 ? 0.761 -5.504 -11.223 1.00 86.50 92 ASN A O 1
ATOM 758 N N . ILE A 1 93 ? 1.714 -4.261 -9.609 1.00 89.00 93 ILE A N 1
ATOM 759 C CA . ILE A 1 93 ? 0.534 -3.439 -9.358 1.00 89.00 93 ILE A CA 1
ATOM 760 C C . ILE A 1 93 ? 0.380 -2.457 -10.520 1.00 89.00 93 ILE A C 1
ATOM 762 O O . ILE A 1 93 ? 1.177 -1.542 -10.707 1.00 89.00 93 ILE A O 1
ATOM 766 N N . THR A 1 94 ? -0.656 -2.673 -11.325 1.00 89.38 94 THR A N 1
ATOM 767 C CA . THR A 1 94 ? -1.017 -1.810 -12.452 1.00 89.38 94 THR A CA 1
ATOM 768 C C . THR A 1 94 ? -2.226 -0.950 -12.100 1.00 89.38 94 THR A C 1
ATOM 770 O O . THR A 1 94 ? -2.990 -1.262 -11.184 1.00 89.38 94 THR A O 1
ATOM 773 N N . THR A 1 95 ? -2.454 0.113 -12.870 1.00 90.25 95 THR A N 1
ATOM 774 C CA . THR A 1 95 ? -3.625 0.987 -12.706 1.00 90.25 95 THR A CA 1
ATOM 775 C C . THR A 1 95 ? -4.945 0.215 -12.775 1.00 90.25 95 THR A C 1
ATOM 777 O O . THR A 1 95 ? -5.863 0.515 -12.022 1.00 90.25 95 THR A O 1
ATOM 780 N N . SER A 1 96 ? -5.030 -0.822 -13.615 1.00 91.00 96 SER A N 1
ATOM 781 C CA . SER A 1 96 ? -6.225 -1.669 -13.731 1.00 91.00 96 SER A CA 1
ATOM 782 C C . SER A 1 96 ? -6.511 -2.463 -12.449 1.00 91.00 96 SER A C 1
ATOM 784 O O . SER A 1 96 ? -7.664 -2.546 -12.021 1.00 91.00 96 SER A O 1
ATOM 786 N N . ILE A 1 97 ? -5.467 -2.983 -11.792 1.00 91.38 97 ILE A N 1
ATOM 787 C CA . ILE A 1 97 ? -5.592 -3.688 -10.507 1.00 91.38 97 ILE A CA 1
ATOM 788 C C . ILE A 1 97 ? -6.088 -2.721 -9.426 1.00 91.38 97 ILE A C 1
ATOM 790 O O . ILE A 1 97 ? -7.027 -3.039 -8.698 1.00 91.38 97 ILE A O 1
ATOM 794 N N . LEU A 1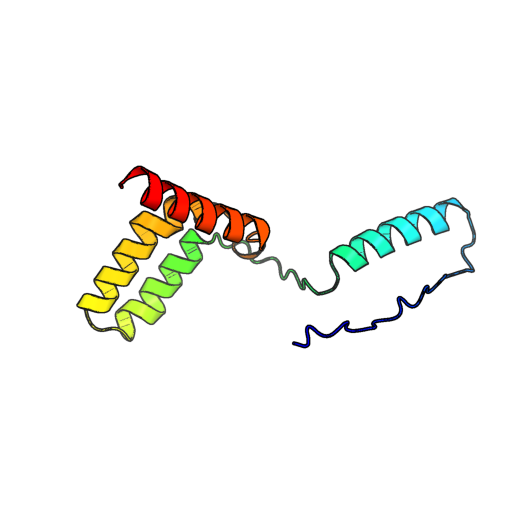 98 ? -5.517 -1.514 -9.362 1.00 92.31 98 LEU A N 1
ATOM 795 C CA . LEU A 1 98 ? -5.949 -0.484 -8.411 1.00 92.31 98 LEU A CA 1
ATOM 796 C C . LEU A 1 98 ? -7.396 -0.045 -8.658 1.00 92.31 98 LEU A C 1
ATOM 798 O O . LEU A 1 98 ? -8.178 0.070 -7.718 1.00 92.31 98 LEU A O 1
ATOM 802 N N . GLN A 1 99 ? -7.781 0.161 -9.917 1.00 92.44 99 GLN A N 1
ATOM 803 C CA . GLN A 1 99 ? -9.148 0.535 -10.266 1.00 92.44 99 GLN A CA 1
ATOM 804 C C . GLN A 1 99 ? -10.151 -0.550 -9.857 1.00 92.44 99 GLN A C 1
ATOM 806 O O . GLN A 1 99 ? -11.195 -0.236 -9.288 1.00 92.44 9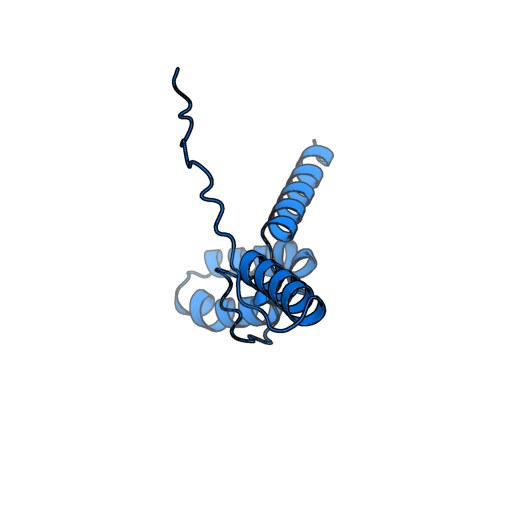9 GLN A O 1
ATOM 811 N N . SER A 1 100 ? -9.809 -1.820 -10.086 1.00 92.00 100 SER A N 1
ATOM 812 C CA . SER A 1 100 ? -10.631 -2.960 -9.666 1.00 92.00 100 SER A CA 1
ATOM 813 C C . SER A 1 100 ? -10.778 -3.006 -8.144 1.00 92.00 100 SER A C 1
ATOM 815 O O . SER A 1 100 ? -11.888 -3.151 -7.638 1.00 92.00 100 SER A O 1
ATOM 817 N N . PHE A 1 101 ? -9.684 -2.779 -7.413 1.00 93.56 101 PHE A N 1
ATOM 818 C CA . PHE A 1 101 ? -9.688 -2.701 -5.953 1.00 93.56 101 PHE A CA 1
ATOM 819 C C . PHE A 1 101 ? -10.640 -1.619 -5.419 1.00 93.56 101 PHE A C 1
ATOM 821 O O . PHE A 1 101 ? -11.460 -1.893 -4.539 1.00 93.56 101 PHE A O 1
ATOM 828 N N . PHE A 1 102 ? -10.572 -0.395 -5.954 1.00 93.00 102 PHE A N 1
ATOM 829 C CA . PHE A 1 102 ? -11.466 0.686 -5.525 1.00 93.00 102 PHE A CA 1
ATOM 830 C C . PHE A 1 102 ? -12.925 0.397 -5.874 1.00 93.00 102 PHE A C 1
ATOM 832 O O . PHE A 1 102 ? -13.808 0.647 -5.053 1.00 93.00 102 PHE A O 1
ATOM 839 N N . LEU A 1 103 ? -13.178 -0.169 -7.057 1.00 93.19 103 LEU A N 1
ATOM 840 C CA . LEU A 1 103 ? -14.524 -0.539 -7.477 1.00 93.19 103 LEU A CA 1
ATOM 841 C C . LEU A 1 103 ? -15.134 -1.600 -6.550 1.00 93.19 103 LEU A C 1
ATOM 843 O O . LEU A 1 103 ? -16.288 -1.462 -6.155 1.00 93.19 103 LEU A O 1
ATOM 847 N N . GLU A 1 104 ? -14.377 -2.628 -6.163 1.00 91.19 104 GLU A N 1
ATOM 848 C CA . GLU A 1 104 ? -14.853 -3.636 -5.206 1.00 91.19 104 GLU A CA 1
ATOM 849 C C . GLU A 1 104 ? -15.174 -3.038 -3.835 1.00 91.19 104 GLU A C 1
ATOM 851 O O . GLU A 1 104 ? -16.186 -3.388 -3.225 1.00 91.19 104 GLU A O 1
ATOM 856 N N . LYS A 1 105 ? -14.342 -2.112 -3.342 1.00 89.44 105 LYS A N 1
ATOM 857 C CA . LYS A 1 105 ? -14.629 -1.410 -2.083 1.00 89.44 105 LYS A CA 1
ATOM 858 C C . LYS A 1 105 ? -15.892 -0.562 -2.191 1.00 89.44 105 LYS A C 1
ATOM 860 O O . LYS A 1 105 ? -16.698 -0.580 -1.268 1.00 89.44 105 LYS A O 1
ATOM 865 N N . TYR A 1 106 ? -16.079 0.131 -3.310 1.00 92.06 106 TYR A N 1
ATOM 866 C CA . TYR A 1 106 ? -17.267 0.943 -3.549 1.00 92.06 106 TYR A CA 1
ATOM 867 C C . TYR A 1 106 ? -18.544 0.094 -3.616 1.00 92.06 106 TYR A C 1
ATOM 869 O O . TYR A 1 106 ? -19.531 0.430 -2.966 1.00 92.06 106 TYR A O 1
ATOM 877 N N . LYS A 1 107 ? -18.507 -1.053 -4.307 1.00 91.94 107 LYS A N 1
ATOM 878 C CA . LYS A 1 107 ? -19.629 -2.008 -4.350 1.00 91.94 107 LYS A CA 1
ATOM 879 C C . LYS A 1 107 ? -20.025 -2.501 -2.961 1.00 91.94 107 LYS A C 1
ATOM 881 O O . LYS A 1 107 ? -21.197 -2.431 -2.617 1.00 91.94 107 LYS A O 1
ATOM 886 N N . LYS A 1 108 ? -19.048 -2.908 -2.141 1.00 88.12 108 LYS A N 1
ATOM 887 C CA . LYS A 1 108 ? -19.306 -3.339 -0.757 1.00 88.12 108 LYS A CA 1
ATOM 888 C C . LYS A 1 108 ? -19.966 -2.256 0.090 1.00 88.12 108 LYS A C 1
ATOM 890 O O . LYS A 1 108 ? -20.739 -2.586 0.973 1.00 88.12 108 LYS A O 1
ATOM 895 N N . ILE A 1 109 ? -19.643 -0.984 -0.144 1.00 88.69 109 ILE A N 1
ATOM 896 C CA . ILE A 1 109 ? -20.289 0.124 0.568 1.00 88.69 109 ILE A CA 1
ATOM 897 C C . ILE A 1 109 ? -21.750 0.246 0.133 1.00 88.69 109 ILE A C 1
ATOM 899 O O . ILE A 1 109 ? -22.605 0.394 0.993 1.00 88.69 109 ILE A O 1
ATOM 903 N N . ILE A 1 110 ? -22.038 0.157 -1.169 1.00 88.44 110 ILE A N 1
ATOM 904 C CA . ILE A 1 110 ? -23.411 0.254 -1.686 1.00 88.44 110 ILE A CA 1
ATOM 905 C C . ILE A 1 110 ? -24.281 -0.907 -1.202 1.00 88.44 110 ILE A C 1
ATOM 907 O O . ILE A 1 110 ? -25.406 -0.670 -0.803 1.00 88.44 110 ILE A O 1
ATOM 911 N N . GLU A 1 111 ? -23.773 -2.141 -1.197 1.00 84.50 111 GLU A N 1
ATOM 912 C CA . GLU A 1 111 ? -24.532 -3.322 -0.741 1.00 84.50 111 GLU A CA 1
ATOM 913 C C . GLU A 1 111 ? -24.897 -3.288 0.756 1.00 84.50 111 GLU A C 1
ATOM 915 O O . GLU A 1 111 ? -25.720 -4.081 1.206 1.00 84.50 111 GLU A O 1
ATOM 920 N N . LEU A 1 112 ? -24.274 -2.398 1.535 1.00 70.75 112 LEU A N 1
ATOM 921 C CA . LEU A 1 112 ? -24.549 -2.204 2.961 1.00 70.75 112 LEU A CA 1
ATOM 922 C C . LEU A 1 112 ? -25.603 -1.112 3.240 1.00 70.75 112 LEU A C 1
ATOM 924 O O . LEU A 1 112 ? -25.909 -0.885 4.412 1.00 70.75 112 LEU A O 1
ATOM 928 N N . TYR A 1 113 ? -26.134 -0.451 2.206 1.00 56.00 113 TYR A N 1
ATOM 929 C CA . TYR A 1 113 ? -27.201 0.559 2.274 1.00 56.00 113 TYR A CA 1
ATOM 930 C C . TYR A 1 113 ? -28.454 0.084 1.535 1.00 56.00 113 TYR A C 1
ATOM 932 O O . TYR A 1 113 ? -29.557 0.388 2.041 1.00 56.00 113 TYR A O 1
#

InterPro domains:
  IPR004107 Integrase, SAM-like, N-terminal [PF14659] (48-101)
  IPR010998 Integrase/recombinase, N-terminal [G3DSA:1.10.150.130] (43-111)
  IPR011010 DNA breaking-rejoining enzyme, catalytic core [SSF56349] (47-108)

Sequence (113 aa):
MDLGIIAVKRKRISKSGFLTKKDCEVAQVQTLVNYNLRGIVRKDCNITFSDYLDILYEQYVLNNCAYRTQKNYESIIRVHIKPLLGMYRLNNITTSILQSFFLEKYKKIIELY

Radius of gyration: 22.2 Å; chains: 1; bounding box: 45×37×64 Å

Secondary structure (DSSP, 8-state):
------------------SSHHHHHHHHHHHHHHHHHTT--------BHHHHHHHHIIIIIHHHS-HHHHHHHHHIIIIIIHHHHTTSBGGG--HHHHHHHHHHHHHHHHTT-